Protein AF-A0A945VFY0-F1 (afdb_monomer_lite)

pLDDT: mean 77.82, std 15.51, range [41.47, 95.56]

Structure (mmCIF, N/CA/C/O backbone):
data_AF-A0A945VFY0-F1
#
_entry.id   AF-A0A945VFY0-F1
#
loop_
_atom_site.group_PDB
_atom_site.id
_atom_site.type_symbol
_atom_site.label_atom_id
_atom_site.label_alt_id
_atom_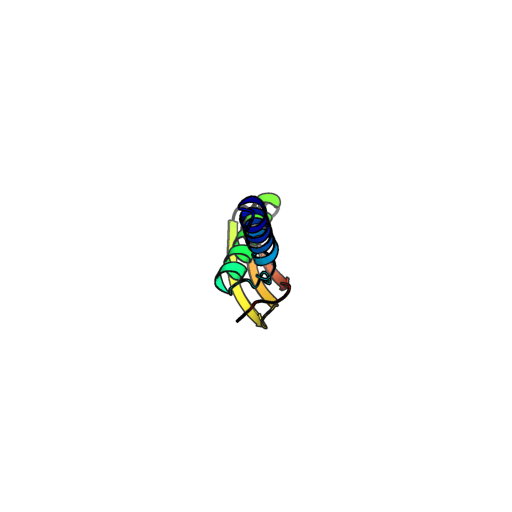site.label_comp_id
_atom_site.label_asym_id
_atom_site.label_entity_id
_atom_site.label_seq_id
_atom_site.pdbx_PDB_ins_code
_atom_site.Cartn_x
_atom_site.Cartn_y
_atom_site.Cartn_z
_atom_site.occupancy
_atom_site.B_iso_or_equiv
_atom_site.auth_seq_id
_atom_site.auth_comp_id
_atom_site.auth_asym_id
_atom_site.auth_atom_id
_atom_site.pdbx_PDB_model_num
ATOM 1 N N . MET A 1 1 ? 43.380 32.292 -24.279 1.00 49.72 1 MET A N 1
ATOM 2 C CA . MET A 1 1 ? 41.994 31.772 -24.186 1.00 49.72 1 MET A CA 1
ATOM 3 C C . MET A 1 1 ? 41.335 32.372 -22.952 1.00 49.72 1 MET A C 1
ATOM 5 O O . MET A 1 1 ? 41.937 32.335 -21.888 1.00 49.72 1 MET A O 1
ATOM 9 N N . LYS A 1 2 ? 40.183 33.042 -23.101 1.00 54.56 2 LYS A N 1
ATOM 10 C CA . LYS A 1 2 ? 39.558 33.823 -22.017 1.00 54.56 2 LYS A CA 1
ATOM 11 C C . LYS A 1 2 ? 38.954 32.863 -20.971 1.00 54.56 2 LYS A C 1
ATOM 13 O O . LYS A 1 2 ? 38.053 32.111 -21.340 1.00 54.56 2 LYS A O 1
ATOM 18 N N . PRO A 1 3 ? 39.366 32.909 -19.687 1.00 58.69 3 PRO A N 1
ATOM 19 C CA . PRO A 1 3 ? 38.916 31.961 -18.653 1.00 58.69 3 PRO A CA 1
ATOM 20 C C . PRO A 1 3 ? 37.397 32.003 -18.415 1.00 58.69 3 PRO A C 1
ATOM 22 O O . PRO A 1 3 ? 36.803 31.034 -17.956 1.00 58.69 3 PRO A O 1
ATOM 25 N N . ARG A 1 4 ? 36.749 33.107 -18.809 1.00 58.50 4 ARG A N 1
ATOM 26 C CA . ARG A 1 4 ? 35.294 33.290 -18.741 1.00 58.50 4 ARG A CA 1
ATOM 27 C C . ARG A 1 4 ? 34.503 32.354 -19.662 1.00 58.50 4 ARG A C 1
ATOM 29 O O . ARG A 1 4 ? 33.365 32.048 -19.340 1.00 58.50 4 ARG A O 1
ATOM 36 N N . LEU A 1 5 ? 35.086 31.896 -20.776 1.00 59.22 5 LEU A N 1
ATOM 37 C CA . LEU A 1 5 ? 34.395 30.996 -21.709 1.00 59.22 5 LEU A CA 1
ATOM 38 C C . LEU A 1 5 ? 34.327 29.560 -21.164 1.00 59.22 5 LEU A C 1
ATOM 40 O O . LEU A 1 5 ? 33.313 28.893 -21.321 1.00 59.22 5 LEU A O 1
ATOM 44 N N . ILE A 1 6 ? 35.392 29.128 -20.476 1.00 64.44 6 ILE A N 1
ATOM 45 C CA . ILE A 1 6 ? 35.540 27.776 -19.914 1.00 64.44 6 ILE A CA 1
ATOM 46 C C . ILE A 1 6 ? 34.525 27.543 -18.789 1.00 64.44 6 ILE A C 1
ATOM 48 O O . ILE A 1 6 ? 33.894 26.488 -18.720 1.00 64.44 6 ILE A O 1
ATOM 52 N N . LEU A 1 7 ? 34.323 28.554 -17.939 1.00 62.91 7 LEU A N 1
ATOM 53 C CA . LEU A 1 7 ? 33.357 28.487 -16.843 1.00 62.91 7 LEU A CA 1
ATOM 54 C C . LEU A 1 7 ? 31.918 28.343 -17.361 1.00 62.91 7 LEU A C 1
ATOM 56 O O . LEU A 1 7 ? 31.132 27.579 -16.808 1.00 62.91 7 LEU A O 1
ATOM 60 N N . LEU A 1 8 ? 31.592 29.034 -18.457 1.00 62.97 8 LEU A N 1
ATOM 61 C CA . LEU A 1 8 ? 30.258 29.012 -19.054 1.00 62.97 8 LEU A CA 1
ATOM 62 C C . LEU A 1 8 ? 29.941 27.648 -19.684 1.00 62.97 8 LEU A C 1
ATOM 64 O O . LEU A 1 8 ? 28.849 27.123 -19.491 1.00 62.97 8 LEU A O 1
ATOM 68 N N . THR A 1 9 ? 30.916 27.030 -20.359 1.00 63.41 9 THR A N 1
ATOM 69 C CA . THR A 1 9 ? 30.784 25.659 -20.880 1.00 63.41 9 THR A CA 1
ATOM 70 C C . THR A 1 9 ? 30.648 24.612 -19.777 1.00 63.41 9 THR A C 1
ATOM 72 O O . THR A 1 9 ? 29.908 23.649 -19.954 1.00 63.41 9 THR A O 1
ATOM 75 N N . LEU A 1 10 ? 31.306 24.804 -18.628 1.00 63.41 10 LEU A N 1
ATOM 76 C CA . LEU A 1 10 ? 31.210 23.873 -17.501 1.00 63.41 10 LEU A CA 1
ATOM 77 C C . LEU A 1 10 ? 29.825 23.931 -16.837 1.00 63.41 10 LEU A C 1
ATOM 79 O O . LEU A 1 10 ? 29.250 22.892 -16.530 1.00 63.41 10 LEU A O 1
ATOM 83 N N . ILE A 1 11 ? 29.256 25.131 -16.680 1.00 64.56 11 ILE A N 1
ATOM 84 C CA . ILE A 1 11 ? 27.897 25.311 -16.144 1.00 64.56 11 ILE A CA 1
ATOM 85 C C . ILE A 1 11 ? 26.861 24.684 -17.085 1.00 64.56 11 ILE A C 1
ATOM 87 O O . ILE A 1 11 ? 25.982 23.967 -16.620 1.00 64.56 11 ILE A O 1
ATOM 91 N N . ILE A 1 12 ? 26.998 24.887 -18.400 1.00 63.88 12 ILE A N 1
ATOM 92 C CA . ILE A 1 12 ? 26.096 24.302 -19.406 1.00 63.88 12 ILE A CA 1
ATOM 93 C C . ILE A 1 12 ? 26.197 22.766 -19.431 1.00 63.88 12 ILE A C 1
ATOM 95 O O . ILE A 1 12 ? 25.187 22.085 -19.582 1.00 63.88 12 ILE A O 1
ATOM 99 N N . ALA A 1 13 ? 27.392 22.200 -19.241 1.00 63.12 13 ALA A N 1
ATOM 100 C CA . ALA A 1 13 ? 27.570 20.750 -19.162 1.00 63.12 13 ALA A CA 1
ATOM 101 C C . ALA A 1 13 ? 26.914 20.143 -17.906 1.00 63.12 13 ALA A C 1
ATOM 103 O O . ALA A 1 13 ? 26.319 19.071 -17.988 1.00 63.12 13 ALA A O 1
ATOM 104 N N . ILE A 1 14 ? 26.967 20.838 -16.763 1.00 62.22 14 ILE A N 1
ATOM 105 C CA . ILE A 1 14 ? 26.313 20.394 -15.521 1.00 62.22 14 ILE A CA 1
ATOM 106 C C . ILE A 1 14 ? 24.784 20.506 -15.637 1.00 62.22 14 ILE A C 1
ATOM 108 O O . ILE A 1 14 ? 24.072 19.621 -15.167 1.00 62.22 14 ILE A O 1
ATOM 112 N N . THR A 1 15 ? 24.258 21.547 -16.293 1.00 58.75 15 THR A N 1
ATOM 113 C CA . THR A 1 15 ? 22.803 21.718 -16.450 1.00 58.75 15 THR A CA 1
ATOM 114 C C . THR A 1 15 ? 22.196 20.795 -17.508 1.00 58.75 15 THR A C 1
ATOM 116 O O . THR A 1 15 ? 21.069 20.342 -17.327 1.00 58.75 15 THR A O 1
ATOM 119 N N . LEU A 1 16 ? 22.928 20.461 -18.578 1.00 56.22 16 LEU A N 1
ATOM 120 C CA . LEU A 1 16 ? 22.474 19.509 -19.604 1.00 56.22 16 LEU A CA 1
ATOM 121 C C . LEU A 1 16 ? 22.668 18.038 -19.193 1.00 56.22 16 LEU A C 1
ATOM 123 O O . LEU A 1 16 ? 21.932 17.175 -19.664 1.00 56.22 16 LEU A O 1
ATOM 127 N N . GLY A 1 17 ? 23.609 17.744 -18.289 1.00 50.78 17 GLY A N 1
ATOM 128 C CA . GLY A 1 17 ? 23.853 16.393 -17.769 1.00 50.78 17 GLY A CA 1
ATOM 129 C C . GLY A 1 17 ? 22.772 15.854 -16.822 1.00 50.78 17 GLY A C 1
ATOM 130 O O . GLY A 1 17 ? 22.765 14.663 -16.531 1.00 50.78 17 GLY A O 1
ATOM 131 N N . SER A 1 18 ? 21.838 16.695 -16.364 1.00 47.69 18 SER A N 1
ATOM 132 C CA . SER A 1 18 ? 20.783 16.309 -15.413 1.00 47.69 18 SER A CA 1
ATOM 133 C C . SER A 1 18 ? 19.476 15.828 -16.067 1.00 47.69 18 SER A C 1
ATOM 135 O O . SER A 1 18 ? 18.474 15.653 -15.376 1.00 47.69 18 SER A O 1
ATOM 137 N N . CYS A 1 19 ? 19.452 15.608 -17.385 1.00 56.38 19 CYS A N 1
ATOM 138 C CA . CYS A 1 19 ? 18.290 15.084 -18.111 1.00 56.38 19 CYS A CA 1
ATOM 139 C C . CYS A 1 19 ? 18.625 13.771 -18.831 1.00 56.38 19 CYS A C 1
ATOM 141 O O . CYS A 1 19 ? 18.688 13.724 -20.054 1.00 56.38 19 CYS A O 1
ATOM 143 N N . SER A 1 20 ? 18.837 12.685 -18.082 1.00 47.12 20 SER A N 1
ATOM 144 C CA . SER A 1 20 ? 18.604 11.331 -18.623 1.00 47.12 20 SER A CA 1
ATOM 145 C C . SER A 1 20 ? 18.363 10.243 -17.571 1.00 47.12 20 SER A C 1
ATOM 147 O O . SER A 1 20 ? 18.421 9.061 -17.897 1.00 47.12 20 SER A O 1
ATOM 149 N N . GLU A 1 21 ? 18.008 10.587 -16.331 1.00 49.25 21 GLU A N 1
ATOM 150 C CA . GLU A 1 21 ? 17.349 9.608 -15.466 1.00 49.25 21 GLU A CA 1
ATOM 151 C C . GLU A 1 21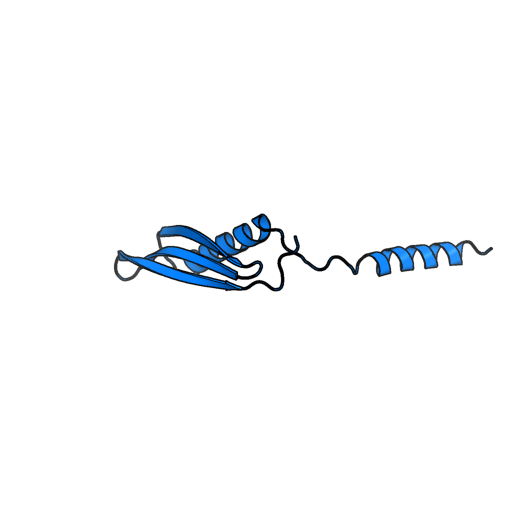 ? 15.887 9.532 -15.899 1.00 49.25 21 GLU A C 1
ATOM 153 O O . GLU A 1 21 ? 15.013 10.239 -15.400 1.00 49.25 21 GLU A O 1
ATOM 158 N N . SER A 1 22 ? 15.607 8.683 -16.893 1.00 51.94 22 SER A N 1
ATOM 159 C CA . SER A 1 22 ? 14.267 8.114 -17.005 1.00 51.94 22 SER A CA 1
ATOM 160 C C . SER A 1 22 ? 13.946 7.569 -15.616 1.00 51.94 22 SER A C 1
ATOM 162 O O . SER A 1 22 ? 14.655 6.663 -15.178 1.00 51.94 22 SER A O 1
ATOM 164 N N . ASN A 1 23 ? 12.982 8.175 -14.914 1.00 52.34 23 ASN A N 1
ATOM 165 C CA . ASN A 1 23 ? 12.552 7.819 -13.559 1.00 52.34 23 ASN A CA 1
ATOM 166 C C . ASN A 1 23 ? 12.000 6.388 -13.545 1.00 52.34 23 ASN A C 1
ATOM 168 O O . ASN A 1 23 ? 10.798 6.155 -13.489 1.00 52.34 23 ASN A O 1
ATOM 172 N N . LYS A 1 24 ? 12.903 5.427 -13.658 1.00 61.88 24 LYS A N 1
ATOM 173 C CA . LYS A 1 24 ? 12.658 4.003 -13.645 1.00 61.88 24 LYS A CA 1
ATOM 174 C C . LYS A 1 24 ? 12.674 3.602 -12.183 1.00 61.88 24 LYS A C 1
ATOM 176 O O . LYS A 1 24 ? 13.724 3.600 -11.548 1.00 61.88 24 LYS A O 1
ATOM 181 N N . TYR A 1 25 ? 11.496 3.339 -11.632 1.00 63.84 25 TYR A N 1
ATOM 182 C CA . TYR A 1 25 ? 11.400 2.852 -10.262 1.00 63.84 25 TYR A CA 1
ATOM 183 C C . TYR A 1 25 ? 11.965 1.439 -10.191 1.00 63.84 25 TYR A C 1
ATOM 185 O O . TYR A 1 25 ? 11.680 0.627 -11.065 1.00 63.84 25 TYR A O 1
ATOM 193 N N . SER A 1 26 ? 12.726 1.129 -9.145 1.00 78.56 26 SER A N 1
ATOM 194 C CA . SER A 1 26 ? 13.026 -0.261 -8.811 1.00 78.56 26 SER A CA 1
ATOM 195 C C . SER A 1 26 ? 11.780 -0.945 -8.238 1.00 78.56 26 SER A C 1
ATOM 197 O O . SER A 1 26 ? 10.880 -0.290 -7.704 1.00 78.56 26 SER A O 1
ATOM 199 N N . HIS A 1 27 ? 11.743 -2.279 -8.263 1.00 78.88 27 HIS A N 1
ATOM 200 C CA . HIS A 1 27 ? 10.638 -3.047 -7.679 1.00 78.88 27 HIS A CA 1
ATOM 201 C C . HIS A 1 27 ? 10.364 -2.672 -6.210 1.00 78.88 27 HIS A C 1
ATOM 203 O O . HIS A 1 27 ? 9.217 -2.461 -5.820 1.00 78.88 27 HIS A O 1
ATOM 209 N N . SER A 1 28 ? 11.414 -2.524 -5.397 1.00 84.12 28 SER A N 1
ATOM 210 C CA . SER A 1 28 ? 11.275 -2.166 -3.979 1.00 84.12 28 SER A CA 1
ATOM 211 C C . SER A 1 28 ? 10.725 -0.751 -3.776 1.00 84.12 28 SER A C 1
ATOM 213 O O . SER A 1 28 ? 10.002 -0.488 -2.813 1.00 84.12 28 SER A O 1
ATOM 215 N N . GLN A 1 29 ? 11.027 0.179 -4.687 1.00 87.00 29 GLN A N 1
ATOM 216 C CA . GLN A 1 29 ? 10.443 1.519 -4.663 1.00 87.00 29 GLN A CA 1
ATOM 217 C C . GLN A 1 29 ? 8.952 1.489 -5.005 1.00 87.00 29 GLN A C 1
ATOM 219 O O . GLN A 1 29 ? 8.185 2.241 -4.399 1.00 87.00 29 GLN A O 1
ATOM 224 N N . VAL A 1 30 ? 8.540 0.627 -5.938 1.00 87.25 30 VAL A N 1
ATOM 225 C CA . VAL A 1 30 ? 7.129 0.455 -6.300 1.00 87.25 30 VAL A CA 1
ATOM 226 C C . VAL A 1 30 ? 6.330 -0.145 -5.149 1.00 87.25 30 VAL A C 1
ATOM 228 O O . VAL A 1 30 ? 5.331 0.445 -4.742 1.00 87.25 30 VAL A O 1
ATOM 231 N N . GLU A 1 31 ? 6.802 -1.236 -4.547 1.00 89.50 31 GLU A N 1
ATOM 232 C CA . GLU A 1 31 ? 6.157 -1.832 -3.369 1.00 89.50 31 GLU A CA 1
ATOM 233 C C . GLU A 1 31 ? 5.996 -0.808 -2.245 1.00 89.50 31 GLU A C 1
ATOM 235 O O . GLU A 1 31 ? 4.903 -0.614 -1.718 1.00 89.50 31 GLU A O 1
ATOM 240 N N . LYS A 1 32 ? 7.064 -0.066 -1.925 1.00 91.00 32 LYS A N 1
ATOM 241 C CA . LYS A 1 32 ? 7.019 0.969 -0.886 1.00 91.00 32 LYS A CA 1
ATOM 242 C C . LYS A 1 32 ? 5.983 2.055 -1.184 1.00 91.00 32 LYS A C 1
ATOM 244 O O . LYS A 1 32 ? 5.379 2.587 -0.254 1.00 91.00 32 LYS A O 1
ATOM 249 N N . LYS A 1 33 ? 5.790 2.419 -2.455 1.00 89.69 33 LYS A N 1
ATOM 250 C CA . LYS A 1 33 ? 4.743 3.369 -2.855 1.00 89.69 33 LYS A CA 1
ATOM 251 C C . LYS A 1 33 ? 3.347 2.784 -2.675 1.00 89.69 33 LYS A C 1
ATOM 253 O O . LYS A 1 33 ? 2.478 3.488 -2.176 1.00 89.69 33 LYS A O 1
ATOM 258 N N . ILE A 1 34 ? 3.154 1.521 -3.047 1.00 90.94 34 ILE A N 1
ATOM 259 C CA . ILE A 1 34 ? 1.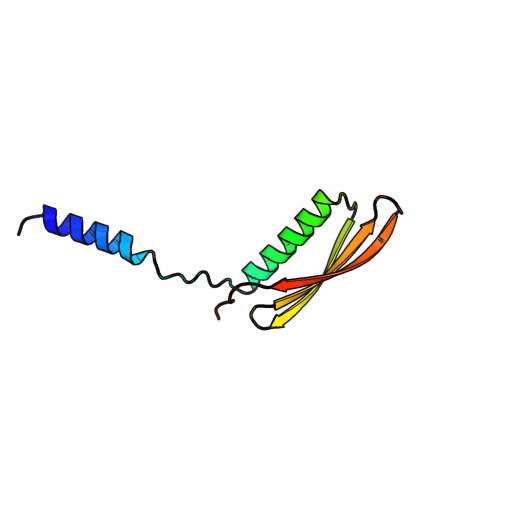886 0.812 -2.871 1.00 90.94 34 ILE A CA 1
ATOM 260 C C . ILE A 1 34 ? 1.502 0.770 -1.389 1.00 90.94 34 ILE A C 1
ATOM 262 O O . ILE A 1 34 ? 0.410 1.214 -1.046 1.00 90.94 34 ILE A O 1
ATOM 266 N N . TYR A 1 35 ? 2.406 0.323 -0.511 1.00 91.75 35 TYR A N 1
ATOM 267 C CA . TYR A 1 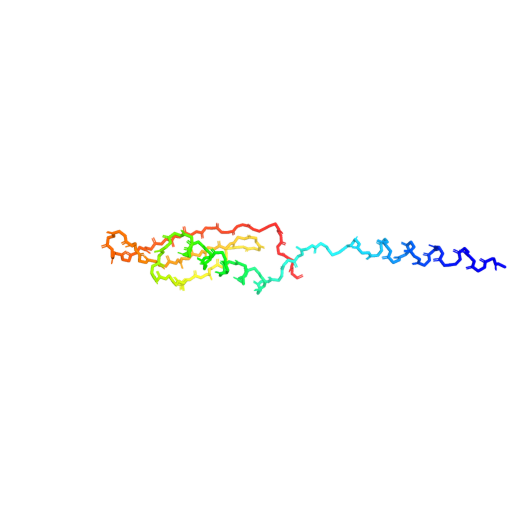35 ? 2.144 0.269 0.932 1.00 91.75 35 TYR A CA 1
ATOM 268 C C . TYR A 1 35 ? 1.766 1.642 1.492 1.00 91.75 35 TYR A C 1
ATOM 270 O O . TYR A 1 35 ? 0.740 1.774 2.147 1.00 91.75 35 TYR A O 1
ATOM 278 N N . LYS A 1 36 ? 2.512 2.695 1.132 1.00 90.31 36 LYS A N 1
ATOM 279 C CA . LYS A 1 36 ? 2.176 4.067 1.540 1.00 90.31 36 LYS A CA 1
ATOM 280 C C . LYS A 1 36 ? 0.794 4.519 1.071 1.00 90.31 36 LYS A C 1
ATOM 282 O O . LYS A 1 36 ? 0.135 5.263 1.791 1.00 90.31 36 LYS A O 1
ATOM 287 N N . GLN A 1 37 ? 0.377 4.125 -0.131 1.00 88.69 37 GLN A N 1
ATOM 288 C CA . GLN A 1 37 ? -0.949 4.472 -0.632 1.00 88.69 37 GLN A CA 1
ATOM 289 C C . GLN A 1 37 ? -2.043 3.722 0.133 1.00 88.69 37 GLN A C 1
ATOM 291 O O . GLN A 1 37 ? -3.056 4.324 0.470 1.00 88.69 37 GLN A O 1
ATOM 296 N N . VAL A 1 38 ? -1.836 2.438 0.441 1.00 87.50 38 VAL A N 1
ATOM 297 C CA . VAL A 1 38 ? -2.771 1.653 1.263 1.00 87.50 38 VAL A CA 1
ATOM 298 C C . VAL A 1 38 ? -2.893 2.250 2.668 1.00 87.50 38 VAL A C 1
ATOM 300 O O . VAL A 1 38 ? -4.011 2.432 3.151 1.00 87.50 38 VAL A O 1
ATOM 303 N N . ASP A 1 39 ? -1.777 2.627 3.293 1.00 87.88 39 ASP A N 1
ATOM 304 C CA . ASP A 1 39 ? -1.770 3.279 4.608 1.00 87.88 39 ASP A CA 1
ATOM 305 C C . ASP A 1 39 ? -2.520 4.620 4.573 1.00 87.88 39 ASP A C 1
ATOM 307 O O . ASP A 1 39 ? -3.331 4.919 5.451 1.00 87.88 39 ASP A O 1
ATOM 311 N N . PHE A 1 40 ? -2.288 5.425 3.532 1.00 86.88 40 PHE A N 1
ATOM 312 C CA . PHE A 1 40 ? -2.977 6.701 3.350 1.00 86.88 40 PHE A CA 1
ATOM 313 C C . PHE A 1 40 ? -4.487 6.517 3.167 1.00 86.88 40 PHE A C 1
ATOM 315 O O . PHE A 1 40 ? -5.270 7.206 3.816 1.00 86.88 40 PHE A O 1
ATOM 322 N N . ASP A 1 41 ? -4.903 5.571 2.326 1.00 83.06 41 ASP A N 1
ATOM 323 C CA . ASP A 1 4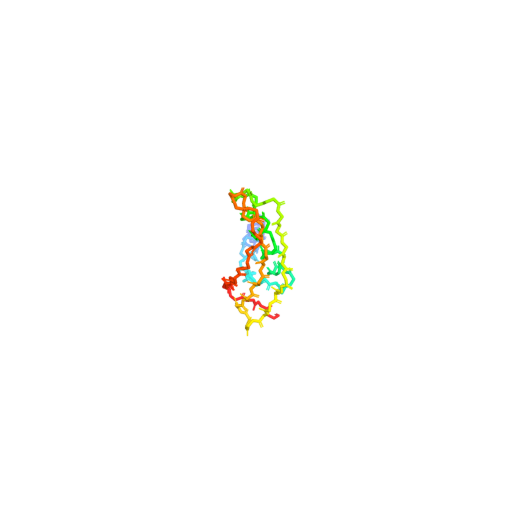1 ? -6.318 5.293 2.086 1.00 83.06 41 ASP A CA 1
ATOM 324 C C . ASP A 1 41 ? -7.005 4.769 3.352 1.00 83.06 41 ASP A C 1
ATOM 326 O O . ASP A 1 41 ? -8.125 5.169 3.654 1.00 83.06 41 ASP A O 1
ATOM 330 N N . THR A 1 42 ? -6.317 3.924 4.121 1.00 82.75 42 THR A N 1
ATOM 331 C CA . THR A 1 42 ? -6.775 3.443 5.434 1.00 82.75 42 THR A CA 1
ATOM 332 C C . THR A 1 42 ? -7.038 4.610 6.376 1.00 82.75 42 THR A C 1
ATOM 334 O O . THR A 1 42 ? -8.113 4.704 6.967 1.00 82.75 42 THR A O 1
ATOM 337 N N . PHE A 1 43 ? -6.072 5.526 6.472 1.00 83.44 43 PHE A N 1
ATOM 338 C CA . PHE A 1 43 ? -6.165 6.699 7.330 1.00 83.44 43 PHE A CA 1
ATOM 339 C C . PHE A 1 43 ? -7.303 7.638 6.906 1.00 83.44 43 PHE A C 1
ATOM 341 O O . PHE A 1 43 ? -8.112 8.045 7.739 1.00 83.44 43 PHE A O 1
ATOM 348 N N . ILE A 1 44 ? -7.397 7.965 5.613 1.00 82.44 44 ILE A N 1
ATOM 349 C CA . ILE A 1 44 ? -8.433 8.864 5.079 1.00 82.44 44 ILE A CA 1
ATOM 350 C C . ILE A 1 44 ? -9.833 8.272 5.245 1.00 82.44 44 ILE A C 1
ATOM 352 O O . ILE A 1 44 ? -10.773 9.006 5.551 1.00 82.44 44 ILE A O 1
ATOM 356 N N . LEU A 1 45 ? -9.979 6.960 5.060 1.00 77.50 45 LEU A N 1
ATOM 357 C CA . LEU A 1 45 ? -11.260 6.266 5.178 1.00 77.50 45 LEU A CA 1
ATOM 358 C C . LEU A 1 45 ? -11.605 5.872 6.624 1.00 77.50 45 LEU A C 1
ATOM 360 O O . LEU A 1 45 ? -12.647 5.260 6.843 1.00 77.50 45 LEU A O 1
ATOM 364 N N . GLN A 1 46 ? -10.773 6.256 7.602 1.00 76.31 46 GLN A N 1
ATOM 365 C CA . GLN A 1 46 ? -10.965 5.979 9.031 1.00 76.31 46 GLN A CA 1
ATOM 366 C C . GLN A 1 46 ? -11.171 4.488 9.338 1.00 76.31 46 GLN A C 1
ATOM 368 O O . GLN A 1 46 ? -11.930 4.129 10.237 1.00 76.31 46 GLN A O 1
ATOM 373 N N . HIS A 1 47 ? -10.510 3.607 8.589 1.00 77.38 47 HIS A N 1
ATOM 374 C CA . HIS A 1 47 ? -10.520 2.187 8.917 1.00 77.38 47 HIS A CA 1
ATOM 375 C C . HIS A 1 47 ? -9.649 1.962 10.160 1.00 77.38 47 HIS A C 1
ATOM 377 O O . HIS A 1 47 ? -8.500 2.403 10.192 1.00 77.38 47 HIS A O 1
ATOM 383 N N . GLU A 1 48 ? -10.196 1.300 11.184 1.00 68.88 48 GLU A N 1
ATOM 384 C CA . GLU A 1 48 ? -9.488 1.074 12.458 1.00 68.88 48 GLU A CA 1
ATOM 385 C C . GLU A 1 48 ? -8.283 0.143 12.293 1.00 68.88 48 GLU A C 1
ATOM 387 O O . GLU A 1 48 ? -7.248 0.331 12.928 1.00 68.88 48 GLU A O 1
ATOM 392 N N . GLU A 1 49 ? -8.405 -0.832 11.394 1.00 73.31 49 GLU A N 1
ATOM 393 C CA . GLU A 1 49 ? -7.366 -1.801 11.082 1.00 73.31 49 GLU A CA 1
ATOM 394 C C . GLU A 1 49 ? -7.334 -2.012 9.572 1.00 73.31 49 GLU A C 1
ATOM 396 O O . GLU A 1 49 ? -8.381 -2.138 8.933 1.00 73.31 49 GLU A O 1
ATOM 401 N N . SER A 1 50 ? -6.132 -2.027 8.999 1.00 81.88 50 SER A N 1
ATOM 402 C CA . SER A 1 50 ? -5.893 -2.386 7.605 1.00 81.88 50 SER A CA 1
ATOM 403 C C . SER A 1 50 ? -4.547 -3.067 7.481 1.00 81.88 50 SER A C 1
ATOM 405 O O . SER A 1 50 ? -3.558 -2.632 8.074 1.00 81.88 50 SER A O 1
ATOM 407 N N . TYR A 1 51 ? -4.509 -4.145 6.711 1.00 87.31 51 TYR A N 1
ATOM 408 C CA . TYR A 1 51 ? -3.275 -4.844 6.398 1.00 87.31 51 TYR A CA 1
ATOM 409 C C . TYR A 1 51 ? -3.324 -5.397 4.980 1.00 87.31 51 TYR A C 1
ATOM 411 O O . TYR A 1 51 ? -4.364 -5.816 4.466 1.00 87.31 51 TYR A O 1
ATOM 419 N N . VAL A 1 52 ? -2.162 -5.409 4.338 1.00 90.62 52 VAL A N 1
ATOM 420 C CA . VAL A 1 52 ? -1.992 -6.022 3.023 1.00 90.62 52 VAL A CA 1
ATOM 421 C C . VAL A 1 52 ? -1.846 -7.529 3.207 1.00 90.62 52 VAL A C 1
ATOM 423 O O . VAL A 1 52 ? -0.916 -7.992 3.859 1.00 90.62 52 VAL A O 1
ATOM 426 N N . GLU A 1 53 ? -2.764 -8.286 2.615 1.00 93.38 53 GLU A N 1
ATOM 427 C CA . GLU A 1 53 ? -2.751 -9.752 2.590 1.00 93.38 53 GLU A CA 1
ATOM 428 C C . GLU A 1 53 ? -1.766 -10.268 1.539 1.00 93.38 53 GLU A C 1
ATOM 430 O O . GLU A 1 53 ? -0.999 -11.193 1.795 1.00 93.38 53 GLU A O 1
ATOM 435 N N . SER A 1 54 ? -1.780 -9.668 0.346 1.00 94.06 54 SER A N 1
ATOM 436 C CA . SER A 1 54 ? -0.880 -10.040 -0.747 1.00 94.06 54 SER A CA 1
ATOM 437 C C . SER A 1 54 ? -0.588 -8.870 -1.679 1.00 94.06 54 SER A C 1
ATOM 439 O O . SER A 1 54 ? -1.420 -7.981 -1.886 1.00 94.06 54 SER A O 1
ATOM 441 N N . LEU A 1 55 ? 0.618 -8.896 -2.244 1.00 94.31 55 LEU A N 1
ATOM 442 C CA . LEU A 1 55 ? 1.082 -8.006 -3.298 1.00 94.31 55 LEU A CA 1
ATOM 443 C C . LEU A 1 55 ? 1.710 -8.879 -4.384 1.00 94.31 55 LEU A C 1
ATOM 445 O O . LEU A 1 55 ? 2.800 -9.415 -4.207 1.00 94.31 55 LEU A O 1
ATOM 449 N N . ASP A 1 56 ? 1.009 -9.010 -5.504 1.00 94.31 56 ASP A N 1
ATOM 450 C CA . ASP A 1 56 ? 1.429 -9.816 -6.642 1.00 94.31 56 ASP A CA 1
ATOM 451 C C . ASP A 1 56 ? 1.838 -8.907 -7.798 1.00 94.31 56 ASP A C 1
ATOM 453 O O . ASP A 1 56 ? 1.062 -8.066 -8.266 1.00 94.31 56 ASP A O 1
ATOM 457 N N . LYS A 1 57 ? 3.050 -9.102 -8.315 1.00 91.69 57 LYS A N 1
ATOM 458 C CA . LYS A 1 57 ? 3.459 -8.493 -9.579 1.00 91.69 57 LYS A CA 1
ATOM 459 C C . LYS A 1 57 ? 2.773 -9.231 -10.730 1.00 91.69 57 LYS A C 1
ATOM 461 O O . LYS A 1 57 ? 3.056 -10.403 -10.962 1.00 91.69 57 LYS A O 1
ATOM 466 N N . ILE A 1 58 ? 1.898 -8.546 -11.468 1.00 92.81 58 ILE A N 1
ATOM 467 C CA . ILE A 1 58 ? 1.284 -9.100 -12.686 1.00 92.81 58 ILE A CA 1
ATOM 468 C C . ILE A 1 58 ? 2.262 -8.972 -13.860 1.00 92.81 58 ILE A C 1
ATOM 470 O O . ILE A 1 58 ? 2.431 -9.912 -14.632 1.00 92.81 58 ILE A O 1
ATOM 474 N N . ASN A 1 59 ? 2.902 -7.808 -14.001 1.00 89.56 59 ASN A N 1
ATOM 475 C CA . ASN A 1 59 ? 3.910 -7.525 -15.025 1.00 89.56 59 ASN A CA 1
ATOM 476 C C . ASN A 1 59 ? 4.834 -6.369 -14.571 1.00 89.56 59 ASN A C 1
ATOM 478 O O . ASN A 1 59 ? 4.757 -5.921 -13.429 1.00 89.56 59 ASN A O 1
ATOM 482 N N . ASP A 1 60 ? 5.724 -5.888 -15.443 1.00 83.94 60 ASP A N 1
ATOM 483 C CA . ASP A 1 60 ? 6.692 -4.815 -15.143 1.00 83.94 60 ASP A CA 1
ATOM 484 C C . ASP A 1 60 ? 6.086 -3.425 -14.907 1.00 83.94 60 ASP A C 1
ATOM 486 O O . ASP A 1 60 ? 6.815 -2.482 -14.640 1.00 83.94 60 ASP A O 1
ATOM 490 N N . SER A 1 61 ? 4.778 -3.246 -14.997 1.00 86.62 61 SER A N 1
ATOM 491 C CA . SER A 1 61 ? 4.108 -1.979 -14.688 1.00 86.62 61 SER A CA 1
ATOM 492 C C . SER A 1 61 ? 2.877 -2.157 -13.811 1.00 86.62 61 SER A C 1
ATOM 494 O O . SER A 1 61 ? 2.354 -1.172 -13.301 1.00 86.62 61 SER A O 1
ATOM 496 N N . THR A 1 62 ? 2.416 -3.387 -13.600 1.00 91.31 62 THR A N 1
ATOM 497 C CA . THR A 1 62 ? 1.131 -3.674 -12.967 1.00 91.31 62 THR A CA 1
ATOM 498 C C . THR A 1 62 ? 1.298 -4.577 -11.754 1.00 91.31 62 THR A C 1
ATOM 500 O O . THR A 1 62 ? 1.860 -5.673 -11.836 1.00 91.31 62 THR A O 1
ATOM 503 N N . TYR A 1 63 ? 0.709 -4.143 -10.644 1.00 93.62 63 TYR A N 1
ATOM 504 C CA . TYR A 1 63 ? 0.650 -4.882 -9.389 1.00 93.62 63 TYR A CA 1
ATOM 505 C C . TYR A 1 63 ? -0.789 -5.070 -8.946 1.00 93.62 63 TYR A C 1
ATOM 507 O O . TYR A 1 63 ? -1.609 -4.157 -9.045 1.00 93.62 63 TYR A O 1
ATOM 515 N N . LYS A 1 64 ? -1.082 -6.248 -8.409 1.00 95.56 64 LYS A N 1
ATOM 516 C CA . LYS A 1 64 ? -2.336 -6.556 -7.739 1.00 95.56 64 LYS A CA 1
ATOM 517 C C . LYS A 1 64 ? -2.099 -6.594 -6.244 1.00 95.56 64 LYS A C 1
ATOM 519 O O . LYS A 1 64 ? -1.182 -7.253 -5.774 1.00 95.56 64 LYS A O 1
ATOM 524 N N . VAL A 1 65 ? -2.953 -5.905 -5.508 1.00 94.75 65 VAL A N 1
ATOM 525 C CA . VAL A 1 65 ? -2.882 -5.824 -4.054 1.00 94.75 65 VAL A CA 1
ATOM 526 C C . VAL A 1 65 ? -4.205 -6.283 -3.494 1.00 94.75 65 VAL A C 1
ATOM 528 O O . VAL A 1 65 ? -5.254 -5.760 -3.873 1.00 94.75 65 VAL A O 1
ATOM 531 N N . VAL A 1 66 ? -4.152 -7.242 -2.582 1.00 94.31 66 VAL A N 1
ATOM 532 C CA . VAL A 1 66 ? -5.287 -7.611 -1.745 1.00 94.31 66 VAL A CA 1
ATOM 533 C C . VAL A 1 66 ? -5.009 -7.069 -0.356 1.00 94.31 66 VAL A C 1
ATOM 535 O O . VAL A 1 66 ? -3.964 -7.361 0.224 1.00 94.31 66 VAL A O 1
ATOM 538 N N . HIS A 1 67 ? -5.924 -6.265 0.170 1.00 91.94 67 HIS A N 1
ATOM 539 C CA . HIS A 1 67 ? -5.851 -5.801 1.548 1.00 91.94 67 HIS A CA 1
ATOM 540 C C . HIS A 1 67 ? -7.205 -5.938 2.225 1.00 91.94 67 HIS A C 1
ATOM 542 O O . HIS A 1 67 ? -8.258 -5.872 1.580 1.00 91.94 67 HIS A O 1
ATOM 548 N N . ASN A 1 68 ? -7.147 -6.141 3.532 1.00 91.25 68 ASN A N 1
ATOM 549 C CA . ASN A 1 68 ? -8.309 -6.239 4.393 1.00 91.25 68 ASN A CA 1
ATOM 550 C C . ASN A 1 68 ? -8.393 -4.974 5.234 1.00 91.25 68 ASN A C 1
ATOM 552 O O . ASN A 1 68 ? -7.361 -4.398 5.574 1.00 91.25 68 ASN A O 1
ATOM 556 N N . PHE A 1 69 ? -9.608 -4.531 5.534 1.00 89.81 69 PHE A N 1
ATOM 557 C CA . PHE A 1 69 ? -9.845 -3.411 6.432 1.00 89.81 69 PHE A CA 1
ATOM 558 C C . PHE A 1 69 ? -11.144 -3.592 7.213 1.00 89.81 69 PHE A C 1
ATOM 560 O O . PHE A 1 69 ? -12.102 -4.169 6.701 1.00 89.81 69 PHE A O 1
ATOM 567 N N . THR A 1 70 ? -11.218 -3.051 8.422 1.00 89.25 70 THR A N 1
ATOM 568 C CA . THR A 1 70 ? -12.458 -3.066 9.212 1.00 89.25 70 THR A CA 1
ATOM 569 C C . THR A 1 70 ? -13.316 -1.855 8.862 1.00 89.25 70 THR A C 1
ATOM 571 O O . THR A 1 70 ? -12.864 -0.713 8.960 1.00 89.25 70 THR A O 1
ATOM 574 N N . ASN A 1 71 ? -14.563 -2.082 8.439 1.00 85.00 71 ASN A N 1
ATOM 575 C CA . ASN A 1 71 ? -15.499 -0.993 8.166 1.00 85.00 71 ASN A CA 1
ATOM 576 C C . ASN A 1 71 ? -15.922 -0.327 9.491 1.00 85.00 71 ASN A C 1
ATOM 578 O O . ASN A 1 71 ? -16.583 -0.986 10.296 1.00 85.00 71 ASN A O 1
ATOM 582 N N . PRO A 1 72 ? -15.631 0.968 9.714 1.00 83.25 72 PRO A N 1
ATOM 583 C CA . PRO A 1 72 ? -15.910 1.638 10.985 1.00 83.25 72 PRO A CA 1
ATOM 584 C C . PRO A 1 72 ? -17.408 1.767 11.294 1.00 83.25 72 PRO A C 1
ATOM 586 O O . PRO A 1 72 ? -17.788 1.967 12.442 1.00 83.25 72 PRO A O 1
ATOM 589 N N . LEU A 1 73 ? -18.283 1.649 10.289 1.00 87.31 73 LEU A N 1
ATOM 590 C CA . LEU A 1 73 ? -19.734 1.738 10.476 1.00 87.31 73 LEU A CA 1
ATOM 591 C C . LEU A 1 73 ? -20.359 0.405 10.896 1.00 87.31 73 LEU A C 1
ATOM 593 O O . LEU A 1 73 ? -21.390 0.402 11.566 1.00 87.31 73 LEU A O 1
ATOM 597 N N . THR A 1 74 ? -19.785 -0.720 10.464 1.00 89.44 74 THR A N 1
ATOM 598 C CA . THR A 1 74 ? -20.379 -2.053 10.663 1.00 89.44 74 THR A CA 1
ATOM 599 C C . THR A 1 74 ? -19.537 -2.978 11.536 1.00 89.44 74 THR A C 1
ATOM 601 O O . THR A 1 74 ? -20.053 -3.999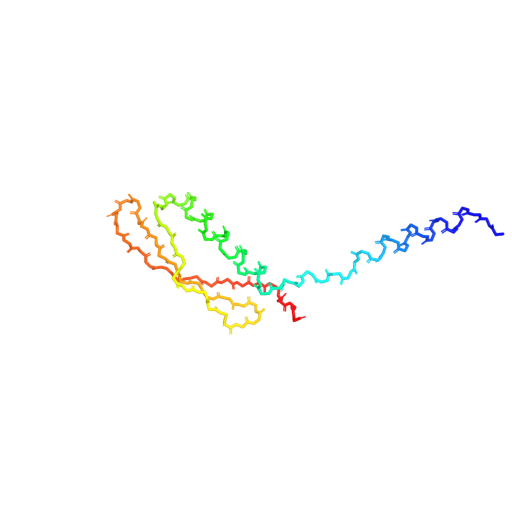 11.983 1.00 89.44 74 THR A O 1
ATOM 604 N N . GLY A 1 75 ? -18.261 -2.657 11.765 1.00 87.94 75 GLY A N 1
ATOM 605 C CA . GLY A 1 75 ? -17.299 -3.516 12.463 1.00 87.94 75 GLY A CA 1
ATOM 606 C C . GLY A 1 75 ? -16.945 -4.801 11.706 1.00 87.94 75 GLY A C 1
ATOM 607 O O . GLY A 1 75 ? -16.331 -5.698 12.273 1.00 87.94 75 GLY A O 1
ATOM 608 N N . VAL A 1 76 ? -17.359 -4.926 10.441 1.00 90.44 76 VAL A N 1
ATOM 609 C CA . VAL A 1 76 ? -17.101 -6.110 9.610 1.00 90.44 76 VAL A CA 1
ATOM 610 C C . VAL A 1 76 ? -15.771 -5.928 8.881 1.00 90.44 76 VAL A C 1
ATOM 612 O O . VAL A 1 76 ? -15.532 -4.874 8.285 1.00 90.44 76 VAL A O 1
ATOM 615 N N . GLU A 1 77 ? -14.935 -6.967 8.894 1.00 90.19 77 GLU A N 1
ATOM 616 C CA . GLU A 1 77 ? -13.749 -7.055 8.042 1.00 90.19 77 GLU A CA 1
ATOM 617 C C . GLU A 1 77 ? -14.167 -7.156 6.567 1.00 90.19 77 GLU A C 1
ATOM 619 O O . GLU A 1 77 ? -14.982 -7.990 6.165 1.00 90.19 77 GLU A O 1
ATOM 624 N N . MET A 1 78 ? -13.603 -6.275 5.754 1.00 90.44 78 MET A N 1
ATOM 625 C CA . MET A 1 78 ? -13.839 -6.164 4.326 1.00 90.44 78 MET A CA 1
ATOM 626 C C . MET A 1 78 ? -12.554 -6.501 3.588 1.00 90.44 78 MET A C 1
ATOM 628 O O . MET A 1 78 ? -11.495 -5.956 3.887 1.00 90.44 78 MET A O 1
ATOM 632 N N . ARG A 1 79 ? -12.666 -7.338 2.558 1.00 93.00 79 ARG A N 1
ATOM 633 C CA . ARG A 1 79 ? -11.559 -7.677 1.663 1.00 93.00 79 ARG A CA 1
ATOM 634 C C . ARG A 1 79 ? -11.700 -6.923 0.357 1.00 93.00 79 ARG A C 1
ATOM 636 O O . ARG A 1 79 ? -12.734 -7.019 -0.305 1.00 93.00 79 ARG A O 1
ATOM 643 N N . THR A 1 80 ? -10.656 -6.213 -0.052 1.00 90.00 80 THR A N 1
ATOM 644 C CA . THR A 1 80 ? -10.640 -5.510 -1.335 1.00 90.00 80 THR A CA 1
ATOM 645 C C . THR A 1 80 ? -9.421 -5.873 -2.163 1.00 90.00 80 THR A C 1
ATOM 647 O O . THR A 1 80 ? -8.359 -6.224 -1.654 1.00 90.00 80 THR A O 1
ATOM 650 N N . THR A 1 81 ? -9.599 -5.818 -3.478 1.00 94.31 81 THR A N 1
ATOM 651 C CA . THR A 1 81 ? -8.545 -6.041 -4.463 1.00 94.31 81 THR A CA 1
ATOM 652 C C . THR A 1 81 ? -8.375 -4.770 -5.275 1.00 94.31 81 THR A C 1
ATOM 654 O O . THR A 1 81 ? -9.343 -4.262 -5.839 1.00 94.31 81 THR A O 1
ATOM 657 N N . ARG A 1 82 ? -7.143 -4.271 -5.366 1.00 91.56 82 ARG A N 1
ATOM 658 C CA . ARG A 1 82 ? -6.787 -3.109 -6.183 1.00 91.56 82 ARG A CA 1
ATOM 659 C C . ARG A 1 82 ? -5.681 -3.443 -7.167 1.00 91.56 82 ARG A C 1
ATOM 661 O O . ARG A 1 82 ? -4.807 -4.258 -6.882 1.00 91.56 82 ARG A O 1
ATOM 668 N N . ILE A 1 83 ? -5.731 -2.780 -8.315 1.00 93.81 83 ILE A N 1
ATOM 669 C CA . ILE A 1 83 ? -4.695 -2.828 -9.341 1.00 93.81 83 ILE A CA 1
ATOM 670 C C . ILE A 1 83 ? -3.973 -1.483 -9.336 1.00 93.81 83 ILE A C 1
ATOM 672 O O . ILE A 1 83 ? -4.619 -0.437 -9.376 1.00 93.81 83 ILE A O 1
ATOM 676 N N . TYR A 1 84 ? -2.647 -1.524 -9.264 1.00 90.38 84 TYR A N 1
ATOM 677 C CA . TYR A 1 84 ? -1.779 -0.359 -9.373 1.00 90.38 84 TYR A CA 1
ATOM 678 C C . TYR A 1 84 ? -0.991 -0.447 -10.671 1.00 90.38 84 TYR A C 1
ATOM 680 O O . TYR A 1 84 ? -0.317 -1.448 -10.920 1.00 90.38 84 TYR A O 1
ATOM 688 N N . GLU A 1 85 ? -1.065 0.611 -11.470 1.00 90.06 85 GLU A N 1
ATOM 689 C CA . GLU A 1 85 ? -0.349 0.745 -12.734 1.00 90.06 85 GLU A CA 1
ATOM 690 C C . GLU A 1 85 ? 0.688 1.865 -12.613 1.00 90.06 85 GLU A C 1
ATOM 692 O O . GLU A 1 85 ? 0.393 2.954 -12.118 1.00 90.06 85 GLU A O 1
ATOM 697 N N . PHE A 1 86 ? 1.919 1.580 -13.030 1.00 83.25 86 PHE A N 1
ATOM 698 C CA . PHE A 1 86 ? 3.054 2.494 -12.990 1.00 83.25 86 PHE A CA 1
ATOM 699 C C . PHE A 1 86 ? 3.628 2.673 -14.392 1.00 83.25 86 PHE A C 1
ATOM 701 O O . PHE A 1 86 ? 3.857 1.697 -15.104 1.00 83.25 86 PHE A O 1
ATOM 708 N N . ASP A 1 87 ? 3.944 3.912 -14.761 1.00 72.69 87 ASP A N 1
ATOM 709 C CA . ASP A 1 87 ? 4.646 4.205 -16.009 1.00 72.69 87 ASP A CA 1
ATOM 710 C C . ASP A 1 87 ? 6.082 3.645 -15.952 1.00 72.69 87 ASP A C 1
ATOM 712 O O . ASP A 1 87 ? 6.979 4.247 -15.370 1.00 72.69 87 ASP A O 1
ATOM 716 N N . SER A 1 88 ? 6.280 2.459 -16.541 1.00 56.19 88 SER A N 1
ATOM 717 C CA . SER A 1 88 ? 7.538 1.707 -16.731 1.00 56.19 88 SER A CA 1
ATOM 718 C C . SER A 1 88 ? 8.477 1.563 -15.512 1.00 56.19 88 SER A C 1
ATOM 720 O O . SER A 1 88 ? 9.187 2.488 -15.114 1.00 56.19 88 SER A O 1
ATOM 722 N N . ILE A 1 89 ? 8.594 0.341 -14.984 1.00 55.69 89 ILE A N 1
ATOM 723 C CA . ILE A 1 89 ? 9.689 -0.067 -14.086 1.00 55.69 89 ILE A CA 1
ATOM 724 C C . ILE A 1 89 ? 10.899 -0.373 -14.965 1.00 55.69 89 ILE A C 1
ATOM 726 O O . ILE A 1 89 ? 10.808 -1.139 -15.922 1.00 55.69 89 ILE A O 1
ATOM 730 N N . GLY A 1 90 ? 12.039 0.246 -14.680 1.00 49.72 90 GLY A N 1
ATOM 731 C CA . GLY A 1 90 ? 13.280 -0.128 -15.351 1.00 49.72 90 GLY A CA 1
ATOM 732 C C . GLY A 1 90 ? 13.923 -1.319 -14.674 1.00 49.72 90 GLY A C 1
ATOM 733 O O . GLY A 1 90 ? 14.048 -1.317 -13.451 1.00 49.72 90 GLY A O 1
ATOM 734 N N . CYS A 1 91 ? 14.333 -2.298 -15.478 1.00 41.47 91 CYS A N 1
ATOM 735 C CA . CYS A 1 91 ? 15.270 -3.342 -15.075 1.00 41.47 91 CYS A CA 1
ATOM 736 C C . CYS A 1 91 ? 16.627 -2.758 -14.670 1.00 41.47 91 CYS A C 1
ATOM 738 O O . CYS A 1 91 ? 17.066 -1.790 -15.337 1.00 41.47 91 CYS A O 1
#

Sequence (91 aa):
MKPRLILLTLIIAITLGSCSESNKYSHSQVEKKIYKQVDFDTFILQHEESYVESLDKINDSTYKVVHNFTNPLTGVEMRTTRIYEFDSIGC

Foldseek 3Di:
DDVVVVVVVVVVCVVVVVPDPPVADAPVRVVVVVVVVQVVVCVVQVFPDKDWPDWDDPDQFKIKTWMWTQRPVPRDIDIDIDMGGHDGHDD

Secondary structure (DSSP, 8-state):
--HHHHHHHHHHHHHHTTS-----B-HHHHHHHHHHHHHHHHHHTT-S-EEEEEEEE-SSSEEEEEEEEE-TTT--EEEEEEEEE-S-B--

Radius of gyration: 22.09 Å; chains: 1; bounding box: 62×44×37 Å